Protein AF-A0A4V1VLE7-F1 (afdb_monomer_lite)

Sequence (64 aa):
MPGQPPTTAPGAWTPHVTLARRLDPAQLAAAFAALAERPRELEGSIAVARRWDGDARRTWDLAV

Structure (mmCIF, N/CA/C/O backbone):
data_AF-A0A4V1VLE7-F1
#
_entry.id   AF-A0A4V1VLE7-F1
#
loop_
_atom_site.group_PDB
_atom_site.id
_atom_site.type_symbol
_atom_site.label_atom_id
_atom_site.label_alt_id
_atom_site.label_comp_id
_atom_site.label_asym_id
_atom_site.label_entity_id
_atom_site.label_seq_id
_atom_site.pdbx_PDB_ins_code
_atom_site.Cartn_x
_atom_site.Cartn_y
_atom_site.Cartn_z
_atom_site.occupancy
_atom_site.B_iso_or_equiv
_atom_site.auth_seq_id
_atom_site.auth_comp_id
_atom_site.auth_asym_id
_atom_site.auth_atom_id
_atom_site.pdbx_PDB_model_num
ATOM 1 N N . MET A 1 1 ? -9.012 -1.612 20.485 1.00 61.25 1 MET A N 1
ATOM 2 C CA . MET A 1 1 ? -8.150 -2.687 19.942 1.00 61.25 1 MET A CA 1
ATOM 3 C C . MET A 1 1 ? -6.732 -2.492 20.459 1.00 61.25 1 MET A C 1
ATOM 5 O O . MET A 1 1 ? -6.279 -1.355 20.442 1.00 61.25 1 MET A O 1
ATOM 9 N N . PRO A 1 2 ? -6.038 -3.539 20.929 1.00 66.12 2 PRO A N 1
ATOM 10 C CA . PRO A 1 2 ? -4.625 -3.438 21.302 1.00 66.12 2 PRO A CA 1
ATOM 11 C C . PRO A 1 2 ? -3.748 -3.066 20.092 1.00 66.12 2 PRO A C 1
ATOM 13 O O . PRO A 1 2 ? -3.990 -3.561 18.993 1.00 66.12 2 PRO A O 1
ATOM 16 N N . GLY A 1 3 ? -2.733 -2.216 20.292 1.00 74.12 3 GLY A N 1
ATOM 17 C CA . GLY A 1 3 ? -1.657 -1.989 19.313 1.00 74.12 3 GLY A CA 1
ATOM 18 C C . GLY A 1 3 ? -2.093 -1.395 17.966 1.00 74.12 3 GLY A C 1
ATOM 19 O O . GLY A 1 3 ? -1.699 -1.898 16.913 1.00 74.12 3 GLY A O 1
ATOM 20 N N . GLN A 1 4 ? -2.932 -0.354 17.958 1.00 74.81 4 GLN A N 1
ATOM 21 C CA . GLN A 1 4 ? -3.260 0.359 16.719 1.00 74.81 4 GLN A CA 1
ATOM 22 C C . GLN A 1 4 ? -2.030 1.140 16.214 1.00 74.81 4 GLN A C 1
ATOM 24 O O . GLN A 1 4 ? -1.524 1.989 16.949 1.00 74.81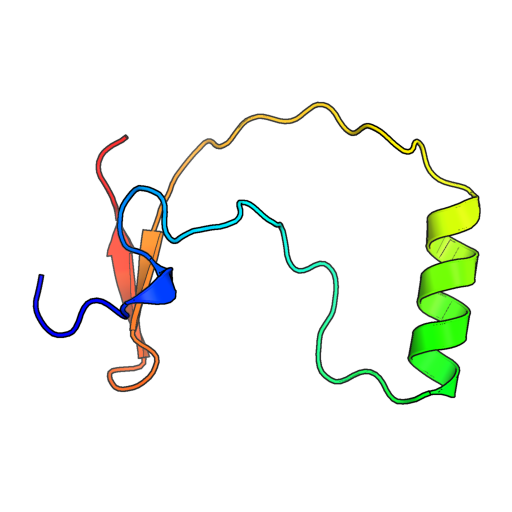 4 GLN A O 1
ATOM 29 N N . PRO A 1 5 ? -1.547 0.902 14.977 1.00 80.94 5 PRO A N 1
ATOM 30 C CA . PRO A 1 5 ? -0.458 1.695 14.421 1.00 80.94 5 PRO A CA 1
ATOM 31 C C . PRO A 1 5 ? -0.875 3.169 14.285 1.00 80.94 5 PRO A C 1
ATOM 33 O O . PRO A 1 5 ? -1.976 3.424 13.783 1.00 80.94 5 PRO A O 1
ATOM 36 N N . PRO A 1 6 ? -0.018 4.142 14.649 1.00 84.44 6 PRO A N 1
ATOM 37 C CA . PRO A 1 6 ? -0.353 5.568 14.574 1.00 84.44 6 PRO A CA 1
ATOM 38 C C . PRO A 1 6 ? -0.841 6.025 13.190 1.00 84.44 6 PRO A C 1
ATOM 40 O O . PRO A 1 6 ? -1.726 6.866 13.086 1.00 84.44 6 PRO A O 1
ATOM 43 N N . THR A 1 7 ? -0.333 5.407 12.121 1.00 85.69 7 THR A N 1
ATOM 44 C CA . THR A 1 7 ? -0.701 5.670 10.716 1.00 85.69 7 THR A CA 1
ATOM 45 C C . THR A 1 7 ? -2.112 5.218 10.328 1.00 85.69 7 THR A C 1
ATOM 47 O O . THR A 1 7 ? -2.535 5.427 9.194 1.00 85.69 7 THR A O 1
ATOM 50 N N . THR A 1 8 ? -2.843 4.580 11.243 1.00 82.44 8 THR A N 1
ATOM 51 C CA . THR A 1 8 ? -4.241 4.165 11.047 1.00 82.44 8 THR A CA 1
ATOM 52 C C . THR A 1 8 ? -5.221 4.981 11.892 1.00 82.44 8 THR A C 1
ATOM 54 O O . THR A 1 8 ? -6.406 4.658 11.930 1.00 82.44 8 THR A O 1
ATOM 57 N N . ALA A 1 9 ? -4.750 6.013 12.602 1.00 83.62 9 ALA A N 1
ATOM 58 C CA . ALA A 1 9 ? -5.622 6.920 13.341 1.00 83.62 9 ALA A CA 1
ATOM 59 C C . ALA A 1 9 ? -6.420 7.831 12.380 1.00 83.62 9 ALA A C 1
ATOM 61 O O . ALA A 1 9 ? -5.924 8.161 11.295 1.00 83.62 9 ALA A O 1
ATOM 62 N N . PRO A 1 10 ? -7.633 8.279 12.762 1.00 84.69 10 PRO A N 1
ATOM 63 C CA . PRO A 1 10 ? -8.381 9.269 11.989 1.00 84.69 10 PRO A CA 1
ATOM 64 C C . PRO A 1 10 ? -7.532 10.514 11.695 1.00 84.69 10 PRO A C 1
ATOM 66 O O . PRO A 1 10 ? -6.869 11.040 12.584 1.00 84.69 10 PRO A O 1
ATOM 69 N N . GLY A 1 11 ? -7.519 10.962 10.438 1.00 88.69 11 GLY A N 1
ATOM 70 C CA . GLY A 1 11 ? -6.707 12.100 9.983 1.00 88.69 11 GLY A CA 1
ATOM 71 C C . GLY A 1 11 ? -5.214 11.806 9.769 1.00 88.69 11 GLY A C 1
ATOM 72 O O . GLY A 1 11 ? -4.542 12.593 9.113 1.00 88.69 11 GLY A O 1
ATOM 73 N N . ALA A 1 12 ? -4.697 10.672 10.254 1.00 88.31 12 ALA A N 1
ATOM 74 C CA . ALA A 1 12 ? -3.313 10.240 10.026 1.00 88.31 12 ALA A CA 1
ATOM 75 C C . ALA A 1 12 ? -3.177 9.236 8.867 1.00 88.31 12 ALA A C 1
ATOM 77 O O . ALA A 1 12 ? -2.066 8.916 8.443 1.00 88.31 12 ALA A O 1
ATOM 78 N N . TRP A 1 13 ? -4.301 8.722 8.366 1.00 85.50 13 TRP A N 1
ATOM 79 C CA . TRP A 1 13 ? -4.337 7.751 7.281 1.00 85.50 13 TRP A CA 1
ATOM 80 C C . TRP A 1 13 ? -4.549 8.425 5.922 1.00 85.50 13 TRP A C 1
ATOM 82 O O . TRP A 1 13 ? -5.518 9.155 5.723 1.00 85.50 13 TRP A O 1
ATOM 92 N N . THR A 1 14 ? -3.673 8.122 4.962 1.00 88.62 14 THR A N 1
ATOM 93 C CA . THR A 1 14 ? -3.902 8.411 3.541 1.00 88.62 14 THR A CA 1
ATOM 94 C C . THR A 1 14 ? -4.511 7.170 2.888 1.00 88.62 14 THR A C 1
ATOM 96 O O . THR A 1 14 ? -3.809 6.159 2.794 1.00 88.62 14 THR A O 1
ATOM 99 N N . PRO A 1 15 ? -5.776 7.192 2.438 1.00 83.62 15 PRO A N 1
ATOM 100 C CA . PRO A 1 15 ? -6.394 6.036 1.801 1.00 83.62 15 PRO A CA 1
ATOM 101 C C . PRO A 1 15 ? -5.690 5.718 0.482 1.00 83.62 15 PRO A C 1
ATOM 103 O O . PRO A 1 15 ? -5.598 6.552 -0.413 1.00 83.62 15 PRO A O 1
ATOM 106 N N . HIS A 1 16 ? -5.166 4.501 0.372 1.00 88.12 16 HIS A N 1
ATOM 107 C CA . HIS A 1 16 ? -4.515 4.001 -0.832 1.00 88.12 16 HIS A CA 1
ATOM 108 C C . HIS A 1 16 ? -4.710 2.491 -0.938 1.00 88.12 16 HIS A C 1
ATOM 110 O O . HIS A 1 16 ? -4.847 1.793 0.068 1.00 88.12 16 HIS A O 1
ATOM 116 N N . VAL A 1 17 ? -4.683 1.982 -2.167 1.00 88.56 17 VAL A N 1
ATOM 117 C CA . VAL A 1 17 ? -4.669 0.546 -2.445 1.00 88.56 17 VAL A CA 1
ATOM 118 C C . VAL A 1 17 ? -3.278 0.183 -2.938 1.00 88.56 17 VAL A C 1
ATOM 120 O O . VAL A 1 17 ? -2.800 0.708 -3.942 1.00 88.56 17 VAL A O 1
ATOM 123 N N . THR A 1 18 ? -2.598 -0.713 -2.225 1.00 91.56 18 THR A N 1
ATOM 124 C CA . THR A 1 18 ? -1.319 -1.250 -2.694 1.00 91.56 18 THR A CA 1
ATOM 125 C C . THR A 1 18 ? -1.560 -2.163 -3.896 1.00 91.56 18 THR A C 1
ATOM 127 O O . THR A 1 18 ? -2.135 -3.236 -3.740 1.00 91.56 18 THR A O 1
ATOM 130 N N . LEU A 1 19 ? -1.084 -1.767 -5.080 1.00 92.88 19 LEU A N 1
ATOM 131 C CA . LEU A 1 19 ? -1.152 -2.600 -6.291 1.00 92.88 19 LEU A CA 1
ATOM 132 C C . LEU A 1 19 ? -0.009 -3.623 -6.358 1.00 92.88 19 LEU A C 1
ATOM 134 O O . LEU A 1 19 ? -0.197 -4.752 -6.799 1.00 92.88 19 LEU A O 1
ATOM 138 N N . ALA A 1 20 ? 1.180 -3.232 -5.897 1.00 96.00 20 ALA A N 1
ATOM 139 C CA . ALA A 1 20 ? 2.371 -4.071 -5.868 1.00 96.00 20 ALA A CA 1
ATOM 140 C C . ALA A 1 20 ? 3.310 -3.637 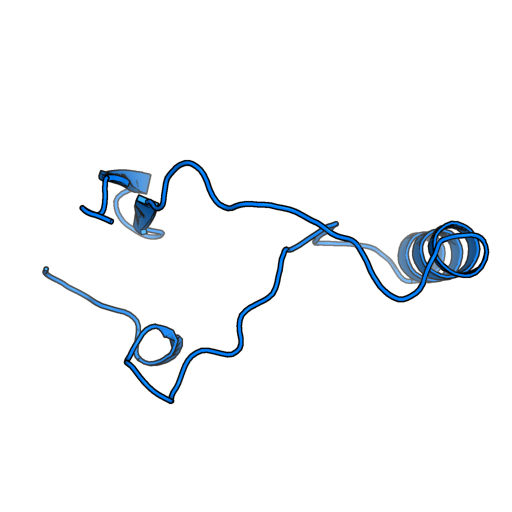-4.732 1.00 96.00 20 ALA A C 1
ATOM 142 O O . ALA A 1 20 ? 3.254 -2.503 -4.257 1.00 96.00 20 ALA A O 1
ATOM 143 N N . ARG A 1 21 ? 4.187 -4.541 -4.285 1.00 96.00 21 ARG A N 1
ATOM 144 C CA . ARG A 1 21 ? 5.216 -4.274 -3.265 1.00 96.00 21 ARG A CA 1
ATOM 145 C C . ARG A 1 21 ? 6.468 -5.090 -3.554 1.00 96.00 21 ARG A C 1
ATOM 147 O O . ARG A 1 21 ? 6.360 -6.165 -4.132 1.00 96.00 21 ARG A O 1
ATOM 154 N N . ARG A 1 22 ? 7.616 -4.626 -3.046 1.00 96.62 22 ARG A N 1
ATOM 155 C CA . ARG A 1 22 ? 8.932 -5.282 -3.203 1.00 96.62 22 ARG A CA 1
ATOM 156 C C . ARG A 1 22 ? 9.379 -5.404 -4.668 1.00 96.62 22 ARG A C 1
ATOM 158 O O . ARG A 1 22 ? 9.912 -6.434 -5.056 1.00 96.62 22 ARG A O 1
ATOM 165 N N . LEU A 1 23 ? 9.132 -4.359 -5.453 1.00 98.12 23 LEU A N 1
ATOM 166 C CA . LEU A 1 23 ? 9.594 -4.277 -6.835 1.00 98.12 23 LEU A CA 1
ATOM 167 C C . LEU A 1 23 ? 11.066 -3.859 -6.876 1.00 98.12 23 LEU A C 1
ATOM 169 O O . LEU A 1 23 ? 11.464 -2.947 -6.147 1.00 98.12 23 LEU A O 1
ATOM 173 N N . ASP A 1 24 ? 11.849 -4.497 -7.740 1.00 98.44 24 ASP A N 1
ATOM 174 C CA . ASP A 1 24 ? 13.153 -3.976 -8.151 1.00 98.44 24 ASP A CA 1
ATOM 175 C C . ASP A 1 24 ? 12.994 -2.790 -9.138 1.00 98.44 24 ASP A C 1
ATOM 177 O O . ASP A 1 24 ? 11.881 -2.518 -9.608 1.00 98.44 24 ASP A O 1
ATOM 181 N N . PRO A 1 25 ? 14.071 -2.049 -9.466 1.00 98.38 25 PRO A N 1
ATOM 182 C CA . PRO A 1 25 ? 13.974 -0.882 -10.345 1.00 98.38 25 PRO A CA 1
ATOM 183 C C . PRO A 1 25 ? 13.414 -1.173 -11.746 1.00 98.38 25 PRO A C 1
ATOM 185 O O . PRO A 1 25 ? 12.658 -0.358 -12.279 1.00 98.38 25 PRO A O 1
ATOM 188 N N . ALA A 1 26 ? 13.746 -2.321 -12.346 1.00 98.19 26 ALA A N 1
ATOM 189 C CA . ALA A 1 26 ? 13.254 -2.687 -13.673 1.00 98.19 26 ALA A CA 1
ATOM 190 C C . ALA A 1 26 ? 11.760 -3.032 -13.623 1.00 98.19 26 ALA A C 1
ATOM 192 O O . ALA A 1 26 ? 10.981 -2.598 -14.476 1.00 98.19 26 ALA A O 1
ATOM 193 N N . GLN A 1 27 ? 11.340 -3.745 -12.577 1.00 98.38 27 GLN A N 1
ATOM 194 C CA . GLN A 1 27 ? 9.933 -4.044 -12.323 1.00 98.38 27 GLN A CA 1
ATOM 195 C C . GLN A 1 27 ? 9.116 -2.779 -12.040 1.00 98.38 27 GLN A C 1
ATOM 197 O O . GLN A 1 27 ? 7.981 -2.666 -12.503 1.00 98.38 27 GLN A O 1
ATOM 202 N N . LEU A 1 28 ? 9.682 -1.812 -11.314 1.00 98.06 28 LEU A N 1
ATOM 203 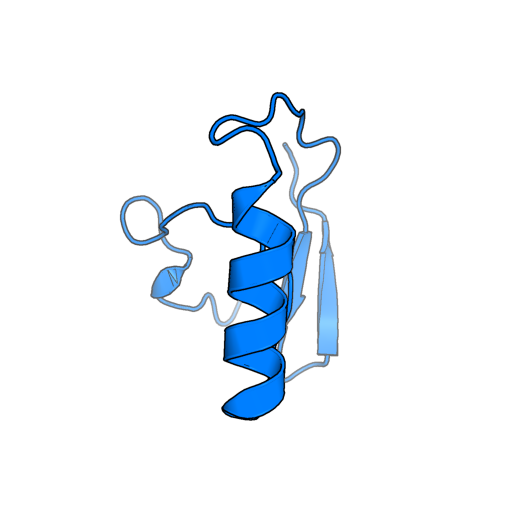C CA . LEU A 1 28 ? 9.029 -0.531 -11.050 1.00 98.06 28 LEU A CA 1
ATOM 204 C C . LEU A 1 28 ? 8.803 0.263 -12.345 1.00 98.06 28 LEU A C 1
ATOM 206 O O . LEU A 1 28 ? 7.708 0.783 -12.557 1.00 98.06 28 LEU A O 1
ATOM 210 N N . ALA A 1 29 ? 9.800 0.314 -13.232 1.00 97.94 29 ALA A N 1
ATOM 211 C CA . ALA A 1 29 ? 9.661 0.961 -14.537 1.00 97.94 29 ALA A CA 1
ATOM 212 C C . ALA A 1 29 ? 8.565 0.297 -15.389 1.00 97.94 29 ALA A C 1
ATOM 214 O O . ALA A 1 29 ? 7.712 0.987 -15.951 1.00 97.94 29 ALA A O 1
ATOM 215 N N . ALA A 1 30 ? 8.535 -1.039 -15.424 1.00 97.19 30 ALA A N 1
ATOM 216 C CA . ALA A 1 30 ? 7.493 -1.788 -16.123 1.00 97.19 30 ALA A CA 1
ATOM 217 C C . ALA A 1 30 ? 6.094 -1.539 -15.530 1.00 97.19 30 ALA A C 1
ATOM 219 O O . ALA A 1 30 ? 5.127 -1.382 -16.275 1.00 97.19 30 ALA A O 1
ATOM 220 N N . ALA A 1 31 ? 5.981 -1.447 -14.201 1.00 96.62 31 ALA A N 1
ATOM 221 C CA . ALA A 1 31 ? 4.723 -1.129 -13.532 1.00 96.62 31 ALA A CA 1
ATOM 222 C C . ALA A 1 31 ? 4.214 0.272 -13.908 1.00 96.62 31 ALA A C 1
ATOM 224 O O . ALA A 1 31 ? 3.030 0.426 -14.204 1.00 96.62 31 ALA A O 1
ATOM 225 N N . PHE A 1 32 ? 5.091 1.280 -13.965 1.00 95.62 32 PHE A N 1
ATOM 226 C CA . PHE A 1 32 ? 4.700 2.617 -14.424 1.00 95.62 32 PHE A CA 1
ATOM 227 C C . PHE A 1 32 ? 4.246 2.627 -15.884 1.00 95.62 32 PHE A C 1
ATOM 229 O O . PHE A 1 32 ? 3.223 3.239 -16.184 1.00 95.62 32 PHE A O 1
ATOM 236 N N . ALA A 1 33 ? 4.946 1.918 -16.773 1.00 96.38 33 ALA A N 1
ATOM 237 C CA . ALA A 1 33 ? 4.532 1.795 -18.171 1.00 96.38 33 ALA A CA 1
ATOM 238 C C . ALA A 1 33 ? 3.150 1.129 -18.300 1.00 96.38 33 ALA A C 1
ATOM 240 O O . ALA A 1 33 ? 2.302 1.603 -19.049 1.00 96.38 33 ALA A O 1
ATOM 241 N N . ALA A 1 34 ? 2.886 0.078 -17.519 1.00 94.81 34 ALA A N 1
ATOM 242 C CA . ALA A 1 34 ? 1.586 -0.589 -17.510 1.00 94.81 34 ALA A CA 1
ATOM 243 C C . ALA A 1 34 ? 0.449 0.317 -16.999 1.00 94.81 34 ALA A C 1
ATOM 245 O O . ALA A 1 34 ? -0.677 0.226 -17.490 1.00 94.81 34 ALA A O 1
ATOM 246 N N . LEU A 1 35 ? 0.732 1.187 -16.023 1.00 93.94 35 LEU A N 1
ATOM 247 C CA . LEU A 1 35 ? -0.240 2.132 -15.464 1.00 93.94 35 LEU A CA 1
ATOM 248 C C . LEU A 1 35 ? -0.482 3.352 -16.360 1.00 93.94 35 LEU A C 1
ATOM 250 O O . LEU A 1 35 ? -1.570 3.918 -16.305 1.00 93.94 35 LEU A O 1
AT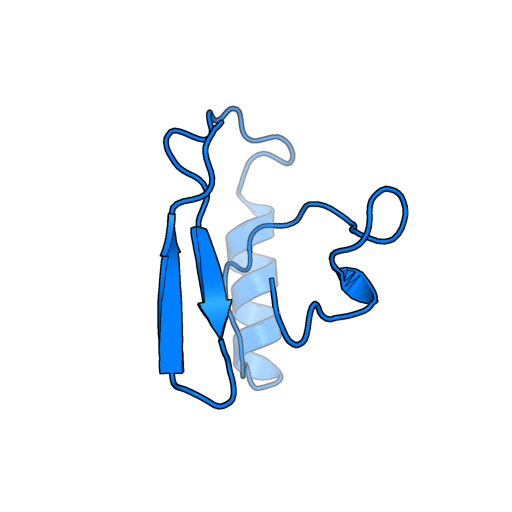OM 254 N N . ALA A 1 36 ? 0.490 3.747 -17.188 1.00 94.81 36 ALA A N 1
ATOM 255 C CA . ALA A 1 36 ? 0.358 4.894 -18.091 1.00 94.81 36 ALA A CA 1
ATOM 256 C C . ALA A 1 36 ? -0.822 4.745 -19.070 1.00 94.81 36 ALA A C 1
ATOM 258 O O . ALA A 1 36 ? -1.474 5.730 -19.405 1.00 94.81 36 ALA A O 1
ATOM 259 N N . GLU A 1 37 ? -1.144 3.506 -19.449 1.00 92.44 37 GLU A N 1
ATOM 260 C CA . GLU A 1 37 ? -2.231 3.161 -20.371 1.00 92.44 37 GLU A CA 1
ATOM 261 C C . GLU A 1 37 ? -3.593 2.973 -19.675 1.00 92.44 37 GLU A C 1
ATOM 263 O O . GLU A 1 37 ? -4.531 2.429 -20.273 1.00 92.44 37 GLU A O 1
ATOM 268 N N . ARG A 1 38 ? -3.714 3.297 -18.381 1.00 92.12 38 ARG A N 1
ATOM 269 C CA . ARG A 1 38 ? -4.942 3.129 -17.584 1.00 92.12 38 ARG A CA 1
ATOM 270 C C . ARG A 1 38 ? -5.576 4.483 -17.235 1.00 92.12 38 ARG A C 1
ATOM 272 O O . ARG A 1 38 ? -4.875 5.493 -17.173 1.00 92.12 38 ARG A O 1
ATOM 279 N N . PRO A 1 39 ? -6.895 4.522 -16.969 1.00 92.75 39 PRO A N 1
ATOM 280 C CA . PRO A 1 39 ? -7.542 5.710 -16.425 1.00 92.75 39 PRO A CA 1
ATOM 281 C C . PRO A 1 39 ? -6.876 6.163 -15.122 1.00 92.75 39 PRO A C 1
ATOM 283 O O . PRO A 1 39 ? -6.498 5.342 -14.287 1.00 92.75 39 PRO A O 1
ATOM 286 N N . ARG A 1 40 ? -6.757 7.482 -14.943 1.00 88.44 40 ARG A N 1
ATOM 287 C CA . ARG A 1 40 ? -6.227 8.078 -13.704 1.00 88.44 40 ARG A CA 1
ATOM 288 C C . ARG A 1 40 ? -7.188 7.943 -12.529 1.00 88.44 40 ARG A C 1
ATOM 290 O O . ARG A 1 40 ? -6.747 7.918 -11.386 1.00 88.44 40 ARG A O 1
ATOM 297 N N . GLU A 1 41 ? -8.479 7.880 -12.826 1.00 91.25 41 GLU A N 1
ATOM 298 C CA . GLU A 1 41 ? -9.548 7.719 -11.856 1.00 91.25 41 GLU A CA 1
ATOM 299 C C . GLU A 1 41 ? -10.213 6.363 -12.069 1.00 91.25 41 GLU A C 1
ATOM 301 O O . GLU A 1 41 ? -10.497 5.963 -13.200 1.00 91.25 41 GLU A O 1
ATOM 306 N N . LEU A 1 42 ? -10.403 5.642 -10.969 1.00 89.69 42 LEU A N 1
ATOM 307 C CA . LEU A 1 42 ? -11.042 4.338 -10.941 1.00 89.69 42 LEU A CA 1
ATOM 308 C C . LEU A 1 42 ? -12.221 4.430 -9.985 1.00 89.69 42 LEU A C 1
ATOM 310 O O . LEU A 1 42 ? -12.040 4.707 -8.799 1.00 89.69 42 LEU A O 1
ATOM 314 N N . GLU A 1 43 ? -13.416 4.173 -10.498 1.00 91.94 43 GLU A N 1
ATOM 315 C CA . GLU A 1 43 ? -14.600 4.047 -9.662 1.00 91.94 43 GLU A CA 1
ATOM 316 C C . GLU A 1 43 ? -14.624 2.667 -9.003 1.00 91.94 43 GLU A C 1
ATOM 318 O O . GLU A 1 43 ? -14.379 1.637 -9.638 1.00 91.94 43 GLU A O 1
ATOM 323 N N . GLY A 1 44 ? -14.916 2.639 -7.706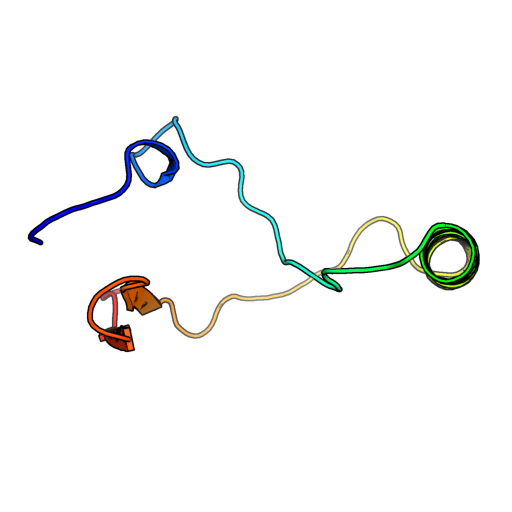 1.00 88.94 44 GLY A N 1
ATOM 324 C CA . GLY A 1 44 ? -14.991 1.405 -6.943 1.00 88.94 44 GLY A CA 1
ATOM 325 C C . GLY A 1 44 ? -15.667 1.605 -5.596 1.00 88.94 44 GLY A C 1
ATOM 326 O O . GLY A 1 44 ? -15.750 2.713 -5.072 1.00 88.94 44 GLY A O 1
ATOM 327 N N . SER A 1 45 ? -16.141 0.504 -5.023 1.00 90.88 45 SER A N 1
ATOM 328 C CA . SER A 1 45 ? -16.766 0.469 -3.703 1.00 90.88 45 SER A CA 1
ATOM 329 C C . SER A 1 45 ? -15.989 -0.446 -2.765 1.00 90.88 45 SER A C 1
ATOM 331 O O . SER A 1 45 ? -15.526 -1.515 -3.170 1.00 90.88 45 SER A O 1
ATOM 333 N N . ILE A 1 46 ? -15.906 -0.072 -1.490 1.00 87.94 46 ILE A N 1
ATOM 334 C CA . ILE A 1 46 ? -15.374 -0.941 -0.438 1.00 87.94 46 ILE A CA 1
ATOM 335 C C . ILE A 1 46 ? -16.535 -1.762 0.123 1.00 87.94 46 ILE A C 1
ATOM 337 O O . ILE A 1 46 ? -17.457 -1.203 0.705 1.00 87.94 46 ILE A O 1
ATOM 341 N N . ALA A 1 47 ? -16.487 -3.083 -0.049 1.00 89.69 47 ALA A N 1
ATOM 342 C CA . ALA A 1 47 ? -17.518 -3.977 0.482 1.00 89.69 47 ALA A CA 1
ATOM 343 C C . ALA A 1 47 ? -17.274 -4.360 1.951 1.00 89.69 47 ALA A C 1
ATOM 345 O O . ALA A 1 47 ? -18.217 -4.546 2.710 1.00 89.69 47 ALA A O 1
ATOM 346 N N . VAL A 1 48 ? -16.005 -4.510 2.344 1.00 88.81 48 VAL A N 1
ATOM 347 C CA . VAL A 1 48 ? -15.597 -4.956 3.682 1.00 88.81 48 VAL A CA 1
ATOM 348 C C . VAL A 1 48 ? -14.282 -4.280 4.052 1.00 88.81 48 VAL A C 1
ATOM 350 O O . VAL A 1 48 ? -13.386 -4.153 3.213 1.00 88.81 48 VAL A O 1
ATOM 353 N N . ALA A 1 49 ? -14.142 -3.899 5.319 1.00 88.38 49 ALA A N 1
ATOM 354 C CA . ALA A 1 49 ? -12.888 -3.435 5.891 1.00 88.38 49 ALA A CA 1
ATOM 355 C C . ALA A 1 49 ? -12.411 -4.405 6.977 1.00 88.38 49 ALA A C 1
ATOM 357 O O . ALA A 1 49 ? -13.200 -4.947 7.748 1.00 88.38 49 ALA A O 1
ATOM 358 N N . ARG A 1 50 ? -11.096 -4.621 7.043 1.00 89.94 50 ARG A N 1
ATOM 359 C CA . ARG A 1 50 ? -10.477 -5.497 8.041 1.00 89.94 50 ARG A CA 1
ATOM 360 C C . ARG A 1 50 ? -9.170 -4.903 8.547 1.00 89.94 50 ARG A C 1
ATOM 362 O O . ARG A 1 50 ? -8.379 -4.388 7.753 1.00 89.94 50 ARG A O 1
ATOM 369 N N . ARG A 1 51 ? -8.901 -5.014 9.847 1.00 86.75 51 ARG A N 1
ATOM 370 C CA . ARG A 1 51 ? -7.585 -4.689 10.417 1.00 86.75 51 ARG A CA 1
ATOM 371 C C . ARG A 1 51 ? -6.685 -5.914 10.331 1.00 86.75 51 ARG A C 1
ATOM 373 O O . ARG A 1 51 ? -7.060 -6.985 10.796 1.00 86.75 51 ARG A O 1
ATOM 380 N N . TRP A 1 52 ? -5.474 -5.732 9.821 1.00 87.00 52 TRP A N 1
ATOM 381 C CA . TRP A 1 52 ? -4.399 -6.719 9.878 1.00 87.00 52 TRP A CA 1
ATOM 382 C C . TRP A 1 52 ? -3.469 -6.482 11.082 1.00 87.00 52 TRP A C 1
ATOM 384 O O . TRP A 1 52 ? -3.046 -5.351 11.318 1.00 87.00 52 TRP A O 1
ATOM 394 N N . ASP A 1 53 ? -3.129 -7.545 11.818 1.00 86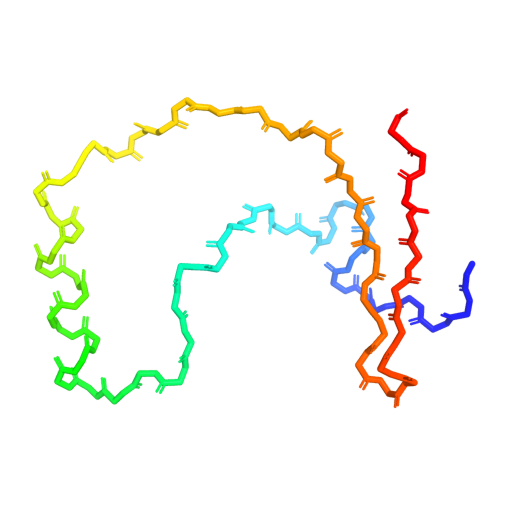.81 53 ASP A N 1
ATOM 395 C CA . ASP A 1 53 ? -2.008 -7.581 12.765 1.00 86.81 53 ASP A CA 1
ATOM 396 C C . ASP A 1 53 ? -0.747 -8.085 12.072 1.00 86.81 53 ASP A C 1
ATOM 398 O O . ASP A 1 53 ? -0.701 -9.244 11.657 1.00 86.81 53 ASP A O 1
ATOM 402 N N . GLY A 1 54 ? 0.295 -7.260 12.000 1.00 84.25 54 GLY A N 1
ATOM 403 C CA . GLY A 1 54 ? 1.599 -7.706 11.512 1.00 84.25 54 GLY A CA 1
ATOM 404 C C . GLY A 1 54 ? 2.270 -8.723 12.437 1.00 84.25 54 GLY A C 1
ATOM 405 O O . GLY A 1 54 ? 2.853 -9.689 11.941 1.00 84.25 54 GLY A O 1
ATOM 406 N N . ASP A 1 55 ? 2.138 -8.540 13.751 1.00 86.88 55 ASP A N 1
ATOM 407 C CA . ASP A 1 55 ? 2.877 -9.300 14.762 1.00 86.88 55 ASP A CA 1
ATOM 408 C C . ASP A 1 55 ? 2.200 -10.644 15.020 1.00 86.88 55 ASP A C 1
ATOM 410 O O . ASP A 1 55 ? 2.809 -11.708 14.908 1.00 86.88 55 ASP A O 1
ATOM 414 N N . ALA A 1 56 ? 0.897 -10.604 15.300 1.00 89.38 56 ALA A N 1
ATOM 415 C CA . ALA A 1 56 ? 0.115 -11.806 15.567 1.00 89.38 56 ALA A CA 1
ATOM 416 C C . ALA A 1 56 ? -0.331 -12.532 14.288 1.00 89.38 56 ALA A C 1
ATOM 418 O O . ALA A 1 56 ? -0.884 -13.627 14.379 1.00 89.38 56 ALA A O 1
ATOM 419 N N . ARG A 1 57 ? -0.137 -11.926 13.109 1.00 90.25 57 ARG A N 1
ATOM 420 C CA . ARG A 1 57 ? -0.580 -12.445 11.804 1.00 90.25 57 ARG A CA 1
ATOM 421 C C . ARG A 1 57 ? -2.073 -12.796 11.762 1.00 90.25 57 ARG A C 1
ATOM 423 O O . ARG A 1 57 ? -2.467 -13.831 11.223 1.00 90.25 57 ARG A O 1
ATOM 430 N N . ARG A 1 58 ? -2.912 -11.936 12.346 1.00 91.12 58 ARG A N 1
ATOM 431 C CA . ARG A 1 58 ? -4.369 -12.126 12.465 1.00 91.12 58 ARG A CA 1
ATOM 432 C C . ARG A 1 58 ? -5.143 -10.980 11.840 1.00 91.12 58 ARG A C 1
ATOM 434 O O . ARG A 1 58 ? -4.619 -9.888 11.656 1.00 91.12 58 ARG A O 1
ATOM 441 N N . THR A 1 59 ? -6.407 -11.246 11.538 1.00 91.25 59 THR A N 1
ATOM 442 C CA . THR A 1 59 ? -7.325 -10.267 10.958 1.00 91.25 59 THR A CA 1
ATOM 443 C C . THR A 1 59 ? -8.552 -10.101 11.847 1.00 91.25 59 THR A C 1
ATOM 445 O O . THR A 1 59 ? -9.006 -11.079 12.437 1.00 91.25 59 THR A O 1
ATOM 448 N N . TRP A 1 60 ? -9.084 -8.882 11.923 1.00 88.31 60 TRP A N 1
ATOM 449 C CA . TRP A 1 60 ? -10.388 -8.587 12.521 1.00 88.31 60 TRP A CA 1
ATOM 450 C C . TRP A 1 60 ? -11.225 -7.825 11.517 1.00 88.31 60 TRP A C 1
ATOM 452 O O . TRP A 1 60 ? -10.740 -6.853 10.931 1.00 88.31 60 TRP A O 1
ATOM 462 N N . ASP A 1 61 ? -12.478 -8.225 11.383 1.00 89.62 61 ASP A N 1
ATOM 463 C CA . ASP A 1 61 ? -13.436 -7.472 10.594 1.00 89.62 61 ASP A CA 1
ATOM 464 C C . ASP A 1 61 ? -13.779 -6.174 11.323 1.00 89.62 61 ASP A C 1
ATOM 466 O O . ASP A 1 61 ? -13.935 -6.135 12.549 1.00 89.62 61 ASP A O 1
ATOM 470 N N . LEU A 1 62 ? -13.826 -5.091 10.559 1.00 85.31 62 LEU A N 1
ATOM 471 C CA . LEU A 1 62 ? -14.270 -3.796 11.035 1.00 85.31 62 LEU A CA 1
ATOM 472 C C . LEU A 1 62 ? -15.736 -3.662 10.643 1.00 85.31 62 LEU A C 1
ATOM 474 O O . LEU A 1 62 ? -16.086 -3.878 9.483 1.00 85.31 62 LEU A O 1
ATOM 478 N N . ALA A 1 63 ? -16.585 -3.317 11.610 1.00 76.88 63 ALA A N 1
ATOM 479 C CA . ALA A 1 63 ? -17.936 -2.890 11.288 1.00 76.88 63 ALA A CA 1
ATOM 480 C C . ALA A 1 63 ? -17.833 -1.607 10.450 1.00 76.88 63 ALA A C 1
ATOM 482 O O . ALA A 1 63 ? -17.181 -0.648 10.875 1.00 76.88 63 ALA A O 1
ATOM 483 N N . VAL A 1 64 ? -18.407 -1.650 9.249 1.00 60.59 64 VAL A N 1
ATOM 484 C CA . VAL A 1 64 ? -18.632 -0.493 8.373 1.00 60.59 64 VAL A CA 1
ATOM 485 C C . VAL A 1 64 ? -19.960 0.159 8.710 1.00 60.59 64 VAL A C 1
ATOM 487 O O . VAL A 1 64 ? -20.915 -0.593 9.008 1.00 60.59 64 VAL A O 1
#

Foldseek 3Di:
DPPDDPCPDVVNDDDDDDPDDDDDPVRVVVVVVVCVPDDPDDDDDDPWDWDADPVVRDIDTDDD

pLDDT: mean 88.7, std 8.01, range [60.59, 98.44]

Radius of gyration: 15.63 Å; chains: 1; bounding box: 33×24×42 Å

Secondary structure (DSSP, 8-state):
-TT--GGGSTTT---------S--HHHHHHHHHHHHTS-S--------EEEEPTTT--EEEEP-